Protein AF-A0A0C9RDJ0-F1 (afdb_monomer_lite)

Radius of gyration: 14.02 Å; chains: 1; bounding box: 37×26×34 Å

InterPro domains:
  IPR007150 HUS1/Mec3 [PF04005] (1-101)
  IPR007150 HUS1/Mec3 [PTHR12900] (1-101)
  IPR016580 HUS1 [PIRSF011312] (1-102)

Sequence (103 aa):
MKNLSPMLSLYASNDGMLILKIETESACVSTHFPGLYVYNEIEIEEERISVTVDVKKFIMFLAWESVHPETVKCSIRQDTLVYLHLNLNDNFKIHYFLPATVL

Secondary structure (DSSP, 8-state):
-TTT-SEEEEEE-TTS-EEEEEE-SS-EEEEEE--PPPSS----SSS-EEEEEEHHHHHHHHGGGGG--SEEEEEEETTTEEEEEEEEETTEEEEEEEEPPP-

Organism: NCBI:txid64838

Structure (mmCIF, N/CA/C/O backbone):
data_AF-A0A0C9RDJ0-F1
#
_entry.id   AF-A0A0C9RDJ0-F1
#
loop_
_atom_site.group_PDB
_atom_site.id
_atom_site.type_symbol
_atom_site.label_atom_id
_atom_site.label_alt_id
_atom_site.label_comp_id
_atom_site.label_asym_id
_atom_site.label_entity_id
_atom_site.label_seq_id
_atom_site.pdbx_PDB_ins_code
_atom_site.Cartn_x
_atom_site.Cartn_y
_atom_site.Cartn_z
_atom_site.occupancy
_atom_site.B_iso_or_equiv
_atom_site.auth_seq_id
_atom_site.auth_comp_id
_atom_site.auth_asym_id
_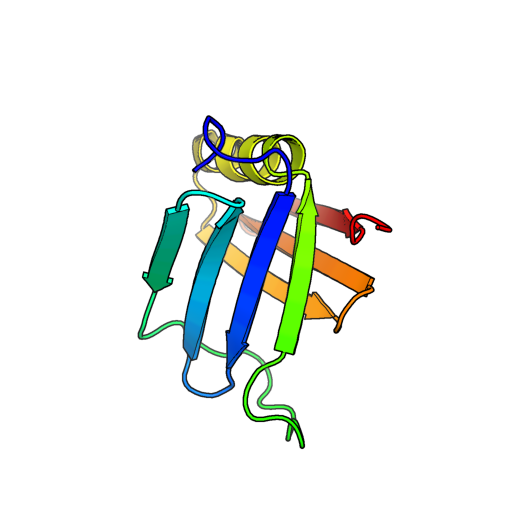atom_site.auth_atom_id
_atom_site.pdbx_PDB_model_num
ATOM 1 N N . MET A 1 1 ? -13.744 2.368 0.116 1.00 87.00 1 MET A N 1
ATOM 2 C CA . MET A 1 1 ? -12.850 2.421 1.293 1.00 87.00 1 MET A CA 1
ATOM 3 C C . MET A 1 1 ? -12.825 3.806 1.953 1.00 87.00 1 MET A C 1
ATOM 5 O O . MET A 1 1 ? -13.394 3.906 3.026 1.00 87.00 1 MET A O 1
ATOM 9 N N . LYS A 1 2 ? -12.318 4.892 1.338 1.00 92.94 2 LYS A N 1
ATOM 10 C CA . LYS A 1 2 ? -12.181 6.224 1.997 1.00 92.94 2 LYS A CA 1
ATOM 11 C C . LYS A 1 2 ? -13.422 6.822 2.684 1.00 92.94 2 LYS A C 1
ATOM 13 O O . LYS A 1 2 ? -13.283 7.643 3.577 1.00 92.94 2 LYS A O 1
ATOM 18 N N . ASN A 1 3 ? -14.621 6.458 2.226 1.00 93.94 3 ASN A N 1
ATOM 19 C CA . ASN A 1 3 ? -15.884 6.950 2.785 1.00 93.94 3 ASN A CA 1
ATOM 20 C C . ASN A 1 3 ? -16.308 6.188 4.055 1.00 93.94 3 ASN A C 1
ATOM 22 O O . ASN A 1 3 ? -17.281 6.582 4.682 1.00 93.94 3 ASN A O 1
ATOM 26 N N . LEU A 1 4 ? -15.627 5.086 4.392 1.00 94.62 4 LEU A N 1
ATOM 27 C CA . LEU A 1 4 ? -15.951 4.228 5.535 1.00 94.62 4 LEU A CA 1
ATOM 28 C C . LEU A 1 4 ? -15.070 4.533 6.750 1.00 94.62 4 LEU A C 1
ATOM 30 O O . LEU A 1 4 ? -15.570 4.568 7.863 1.00 94.62 4 LEU A O 1
ATOM 34 N N . SER A 1 5 ? -13.775 4.779 6.544 1.00 95.00 5 SER A N 1
ATOM 35 C CA . SER A 1 5 ? -12.835 5.120 7.617 1.00 95.00 5 SER A CA 1
ATOM 36 C C . SER A 1 5 ? -11.717 6.011 7.082 1.00 95.00 5 SER A C 1
ATOM 38 O O . SER A 1 5 ? -11.330 5.845 5.918 1.00 95.00 5 SER A O 1
ATOM 40 N N . PRO A 1 6 ? -11.172 6.931 7.902 1.00 95.31 6 PRO A N 1
ATOM 41 C CA . PRO A 1 6 ? -9.934 7.633 7.582 1.00 95.31 6 PRO A CA 1
ATOM 42 C C . PRO A 1 6 ? -8.693 6.733 7.697 1.00 95.31 6 PRO A C 1
ATOM 44 O O . PRO A 1 6 ? -7.640 7.118 7.196 1.00 95.31 6 PRO A O 1
ATOM 47 N N . MET A 1 7 ? -8.809 5.558 8.324 1.00 96.31 7 MET A N 1
ATOM 48 C CA . MET A 1 7 ? -7.704 4.626 8.546 1.00 96.31 7 MET A CA 1
ATOM 49 C C . MET A 1 7 ? -7.754 3.478 7.538 1.00 96.31 7 MET A C 1
ATOM 51 O O . MET A 1 7 ? -8.799 2.851 7.361 1.00 96.31 7 MET A O 1
ATOM 55 N N . LEU A 1 8 ? -6.622 3.206 6.891 1.00 97.50 8 LEU A N 1
ATOM 56 C CA . LEU A 1 8 ? -6.426 2.096 5.962 1.00 97.50 8 LEU A CA 1
ATOM 57 C C . LEU A 1 8 ? -5.303 1.198 6.477 1.00 97.50 8 LEU A C 1
ATOM 59 O O . LEU A 1 8 ? -4.171 1.657 6.602 1.00 97.50 8 LEU A O 1
ATOM 63 N N . SER A 1 9 ? -5.596 -0.076 6.714 1.00 97.38 9 SER A N 1
ATOM 64 C CA . SER A 1 9 ? -4.588 -1.080 7.053 1.00 97.38 9 SER A CA 1
ATOM 65 C C . SER A 1 9 ? -4.101 -1.774 5.784 1.00 97.38 9 SER A C 1
ATOM 67 O O . SER A 1 9 ? -4.902 -2.284 4.995 1.00 97.38 9 SER A O 1
ATOM 69 N N . LEU A 1 10 ? -2.788 -1.774 5.580 1.00 97.38 10 LEU A N 1
ATOM 70 C CA . LEU A 1 10 ? -2.111 -2.508 4.519 1.00 97.38 10 LEU A CA 1
ATOM 71 C C . LEU A 1 10 ? -1.462 -3.744 5.124 1.00 97.38 10 LEU A C 1
ATOM 73 O O . LEU A 1 10 ? -0.790 -3.627 6.145 1.00 97.38 10 LEU A O 1
ATOM 77 N N . TYR A 1 11 ? -1.623 -4.888 4.468 1.00 95.94 11 TYR A N 1
ATOM 78 C CA . TYR A 1 11 ? -0.947 -6.135 4.817 1.00 95.94 11 TYR A CA 1
ATOM 79 C C . TYR A 1 11 ? -0.181 -6.647 3.610 1.00 95.94 11 TYR A C 1
ATOM 81 O O . TYR A 1 11 ? -0.732 -6.629 2.511 1.00 95.94 11 TYR A O 1
ATOM 89 N N . ALA A 1 12 ? 1.035 -7.138 3.812 1.00 94.06 12 ALA A N 1
ATOM 90 C CA . ALA A 1 12 ? 1.811 -7.809 2.777 1.00 94.06 12 ALA A CA 1
ATOM 91 C C . ALA A 1 12 ? 2.386 -9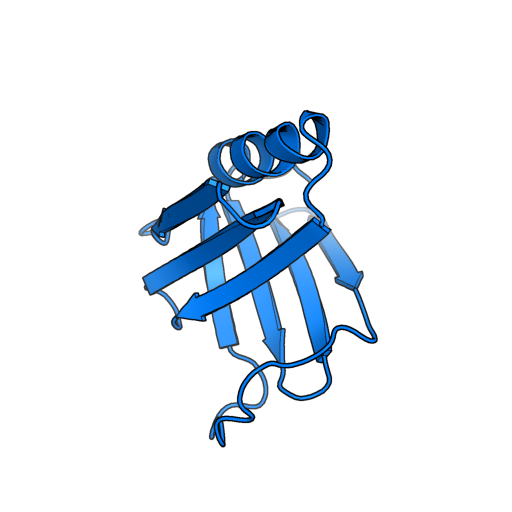.128 3.303 1.00 94.06 12 ALA A C 1
ATOM 93 O O . ALA A 1 12 ? 2.794 -9.202 4.464 1.00 94.06 12 ALA A O 1
ATOM 94 N N . SER A 1 13 ? 2.441 -10.143 2.445 1.00 90.69 13 SER A N 1
ATOM 95 C CA . SER A 1 13 ? 3.139 -11.409 2.705 1.00 90.69 13 SER A CA 1
ATOM 96 C C . SER A 1 13 ? 4.182 -11.714 1.632 1.00 90.69 13 SER A C 1
ATOM 98 O O . SER A 1 13 ? 4.196 -11.130 0.546 1.00 90.69 13 SER A O 1
ATOM 100 N N . ASN A 1 14 ? 5.079 -12.640 1.966 1.00 89.38 14 ASN A N 1
ATOM 101 C CA . ASN A 1 14 ? 6.151 -13.136 1.099 1.00 89.38 14 ASN A CA 1
ATOM 102 C C . ASN A 1 14 ? 5.648 -13.949 -0.112 1.00 89.38 14 ASN A C 1
ATOM 104 O O . ASN A 1 14 ? 6.395 -14.147 -1.061 1.00 89.38 14 ASN A O 1
ATOM 108 N N . ASP A 1 15 ? 4.383 -14.365 -0.115 1.00 89.75 15 ASP A N 1
ATOM 109 C CA . ASP A 1 15 ? 3.707 -15.037 -1.231 1.00 89.75 15 ASP A CA 1
ATOM 110 C C . ASP A 1 15 ? 3.173 -14.066 -2.307 1.00 89.75 15 ASP A C 1
ATOM 112 O O . ASP A 1 15 ? 2.510 -14.483 -3.258 1.00 89.75 15 ASP A O 1
ATOM 116 N N . GLY A 1 16 ? 3.436 -12.762 -2.166 1.00 91.94 16 GLY A N 1
ATOM 117 C CA . GLY A 1 16 ? 2.980 -11.751 -3.118 1.00 91.94 16 GLY A CA 1
ATOM 118 C C . GLY A 1 16 ? 1.527 -11.319 -2.929 1.00 91.94 16 GLY A C 1
ATOM 119 O O . GLY A 1 16 ? 0.955 -10.703 -3.833 1.00 91.94 16 GLY A O 1
ATOM 120 N N . MET A 1 17 ? 0.910 -11.613 -1.781 1.00 95.06 17 MET A N 1
ATOM 121 C CA . MET A 1 17 ? -0.385 -11.034 -1.421 1.00 95.06 17 MET A CA 1
ATOM 122 C C . MET A 1 17 ? -0.218 -9.643 -0.804 1.00 95.06 17 MET A C 1
ATOM 124 O O . MET A 1 17 ? 0.487 -9.469 0.189 1.00 95.06 17 MET A O 1
ATOM 128 N N . LEU A 1 18 ? -0.951 -8.663 -1.337 1.00 96.06 18 LEU A N 1
ATOM 129 C CA . LEU A 1 18 ? -1.195 -7.368 -0.696 1.00 96.06 18 LEU A CA 1
ATOM 130 C C . LEU A 1 18 ? -2.685 -7.242 -0.368 1.00 96.06 18 LEU A C 1
ATOM 132 O O . LEU A 1 18 ? -3.542 -7.468 -1.223 1.00 96.06 18 LEU A O 1
ATOM 136 N N . ILE A 1 19 ? -3.012 -6.847 0.857 1.00 97.50 19 ILE A N 1
ATOM 137 C CA . ILE A 1 19 ? -4.396 -6.651 1.297 1.00 97.50 19 ILE A CA 1
ATOM 138 C C . ILE A 1 19 ? -4.570 -5.214 1.768 1.00 97.50 19 ILE A C 1
ATOM 140 O O . ILE A 1 19 ? -3.807 -4.719 2.593 1.00 97.50 19 ILE A O 1
ATOM 144 N N . LEU A 1 20 ? -5.613 -4.563 1.262 1.00 97.81 20 LEU A N 1
ATOM 145 C CA . LEU A 1 20 ? -6.078 -3.261 1.725 1.00 97.81 20 LEU A CA 1
ATOM 146 C C . LEU A 1 20 ? -7.354 -3.472 2.536 1.00 97.81 20 LEU A C 1
ATOM 148 O O . LEU A 1 20 ? -8.345 -3.964 1.994 1.00 97.81 20 LEU A O 1
ATOM 152 N N . LYS A 1 21 ? -7.342 -3.117 3.820 1.00 98.00 21 LYS A N 1
ATOM 153 C CA . LYS A 1 21 ? -8.462 -3.341 4.739 1.00 98.00 21 LYS A CA 1
ATOM 154 C C . LYS A 1 21 ? -8.884 -2.045 5.418 1.00 98.00 21 LYS A C 1
ATOM 156 O O . LYS A 1 21 ? -8.055 -1.262 5.872 1.00 98.00 21 LYS A O 1
ATOM 161 N N . ILE A 1 22 ? -10.192 -1.855 5.522 1.00 97.31 22 ILE A N 1
ATOM 162 C CA . ILE A 1 22 ? -10.819 -0.869 6.395 1.00 97.31 22 ILE A CA 1
ATOM 163 C C . ILE A 1 22 ? -11.810 -1.587 7.297 1.00 97.31 22 ILE A C 1
ATOM 165 O O . ILE A 1 22 ? -12.609 -2.398 6.830 1.00 97.31 22 ILE A O 1
ATOM 169 N N . GLU A 1 23 ? -11.776 -1.238 8.575 1.00 94.88 23 GLU A N 1
ATOM 170 C CA . GLU A 1 23 ? -12.657 -1.779 9.597 1.00 94.88 23 GLU A CA 1
ATOM 171 C C . GLU A 1 23 ? -13.303 -0.633 10.379 1.00 94.88 23 GLU A C 1
ATOM 173 O O . GLU A 1 23 ? -12.652 0.359 10.716 1.00 94.88 23 GLU A O 1
ATOM 178 N N . THR A 1 24 ? -14.608 -0.752 10.597 1.00 94.25 24 THR A N 1
ATOM 179 C CA . THR A 1 24 ? -15.433 0.122 11.434 1.00 94.25 24 THR A CA 1
ATOM 180 C C . THR A 1 24 ? -16.259 -0.751 12.378 1.00 94.25 24 THR A C 1
ATOM 182 O O . THR A 1 24 ? -16.267 -1.974 12.252 1.00 94.25 24 THR A O 1
ATOM 185 N N . GLU A 1 25 ? -17.013 -0.141 13.293 1.00 94.44 25 GLU A N 1
ATOM 186 C CA . GLU A 1 25 ? -17.915 -0.879 14.192 1.00 94.44 25 GLU A CA 1
ATOM 187 C C . GLU A 1 25 ? -19.008 -1.669 13.452 1.00 94.44 25 GLU A C 1
ATOM 189 O O . GLU A 1 25 ? -19.512 -2.667 13.960 1.00 94.44 25 GLU A O 1
ATOM 194 N N . SER A 1 26 ? -19.397 -1.222 12.256 1.00 94.25 26 SER A N 1
ATOM 195 C CA . SER A 1 26 ? -20.540 -1.759 11.511 1.00 94.25 26 SER A CA 1
ATOM 196 C C . SER A 1 26 ? -20.158 -2.551 10.263 1.00 94.25 26 SER A C 1
ATOM 198 O O . SER A 1 26 ? -21.000 -3.273 9.727 1.00 94.25 26 SER A O 1
ATOM 200 N N . ALA A 1 27 ? -18.923 -2.424 9.770 1.00 94.94 27 ALA A N 1
ATOM 201 C CA . ALA A 1 27 ? -18.491 -3.093 8.551 1.00 94.94 27 ALA A CA 1
ATOM 202 C C . ALA A 1 27 ? -16.974 -3.312 8.500 1.00 94.94 27 ALA A C 1
ATOM 204 O O . ALA A 1 27 ? -16.177 -2.464 8.892 1.00 94.94 27 ALA A O 1
ATOM 205 N N . CYS A 1 28 ? -16.580 -4.422 7.880 1.00 96.62 28 CYS A N 1
ATOM 206 C CA . CYS A 1 28 ? -15.208 -4.681 7.468 1.00 96.62 28 CYS A CA 1
ATOM 207 C C . CYS A 1 28 ? -15.171 -4.862 5.948 1.00 96.62 28 CYS A C 1
ATOM 209 O O . CYS A 1 28 ? -15.874 -5.706 5.392 1.00 96.62 28 CYS A O 1
ATOM 211 N N . VAL A 1 29 ? -14.333 -4.077 5.272 1.00 97.81 29 VAL A N 1
ATOM 212 C CA . VAL A 1 29 ? -14.106 -4.169 3.827 1.00 97.81 29 VAL A CA 1
ATOM 213 C C . VAL A 1 29 ? -12.635 -4.459 3.591 1.00 97.81 29 VAL A C 1
ATOM 215 O O . VAL A 1 29 ? -11.776 -3.699 4.030 1.00 97.81 29 VAL A O 1
ATOM 218 N N . SER A 1 30 ? -12.344 -5.534 2.860 1.00 97.88 30 SER A N 1
ATOM 219 C CA . SER A 1 30 ? -10.986 -5.867 2.429 1.00 97.88 30 SER A CA 1
ATOM 220 C C . SER A 1 30 ? -10.930 -6.082 0.921 1.00 97.88 30 SER A C 1
ATOM 222 O O . SER A 1 30 ? -11.872 -6.592 0.319 1.00 97.88 30 SER A O 1
ATOM 224 N N . THR A 1 31 ? -9.839 -5.647 0.300 1.00 98.06 31 THR A N 1
ATOM 225 C CA . THR A 1 31 ? -9.518 -5.893 -1.110 1.00 98.06 31 THR A CA 1
ATOM 226 C C . THR A 1 31 ? -8.192 -6.634 -1.170 1.00 98.06 31 THR A C 1
ATOM 228 O O . THR A 1 31 ? -7.239 -6.229 -0.506 1.00 98.06 31 THR A O 1
ATOM 231 N N . HIS A 1 32 ? -8.147 -7.717 -1.942 1.00 97.62 32 HIS A N 1
ATOM 232 C CA . HIS A 1 32 ? -7.020 -8.645 -2.000 1.00 97.62 32 HIS A CA 1
ATOM 233 C C . HIS A 1 32 ? -6.372 -8.562 -3.380 1.00 97.62 32 HIS A C 1
ATOM 235 O O . HIS A 1 32 ? -7.061 -8.693 -4.391 1.00 97.62 32 HIS A O 1
ATOM 241 N N . PHE A 1 33 ? -5.060 -8.350 -3.407 1.00 97.06 33 PHE A N 1
ATOM 242 C CA . PHE A 1 33 ? -4.244 -8.251 -4.613 1.00 97.06 33 PHE A CA 1
ATOM 243 C C . PHE A 1 33 ? -3.215 -9.392 -4.603 1.00 97.06 33 PHE A C 1
ATOM 245 O O . PHE A 1 33 ? -2.174 -9.254 -3.959 1.00 97.06 33 PHE A O 1
ATOM 252 N N . PRO A 1 34 ? -3.525 -10.538 -5.238 1.00 95.94 34 PRO A N 1
ATOM 253 C CA . PRO A 1 34 ? -2.610 -11.670 -5.342 1.00 95.94 34 PRO A CA 1
ATOM 254 C C . PRO A 1 34 ? -1.578 -11.501 -6.461 1.00 95.94 34 PRO A C 1
ATOM 256 O O . PRO A 1 34 ? -1.788 -10.732 -7.401 1.00 95.94 34 PRO A O 1
ATOM 259 N N . GLY A 1 35 ? -0.510 -12.302 -6.407 1.00 94.50 35 GLY A N 1
ATOM 260 C CA . GLY A 1 35 ? 0.428 -12.477 -7.520 1.00 94.50 35 GLY A CA 1
ATOM 261 C C . GLY A 1 35 ? 1.376 -11.299 -7.752 1.00 94.50 35 GLY A C 1
ATOM 262 O O . GLY A 1 35 ? 1.853 -11.115 -8.872 1.00 94.50 35 GLY A O 1
ATOM 263 N N . LEU A 1 36 ? 1.638 -10.485 -6.725 1.00 94.50 36 LEU A N 1
ATOM 264 C CA . LEU A 1 36 ? 2.639 -9.425 -6.804 1.00 94.50 36 LEU A CA 1
ATOM 265 C C . LEU A 1 36 ? 4.051 -10.003 -6.691 1.00 94.50 36 LEU A C 1
ATOM 267 O O . LEU A 1 36 ? 4.305 -10.937 -5.937 1.00 94.50 36 LEU A O 1
ATOM 271 N N . TYR A 1 37 ? 4.992 -9.406 -7.417 1.00 93.31 37 TYR A N 1
ATOM 272 C CA . TYR A 1 37 ? 6.398 -9.778 -7.320 1.00 93.31 37 TYR A CA 1
ATOM 273 C C . TYR A 1 37 ? 7.010 -9.265 -6.008 1.00 93.31 37 TYR A C 1
ATOM 275 O O . TYR A 1 37 ? 6.969 -8.063 -5.727 1.00 93.31 37 TYR A O 1
ATOM 283 N N . VAL A 1 38 ? 7.622 -10.160 -5.232 1.00 90.88 38 VAL A N 1
ATOM 284 C CA . VAL A 1 38 ? 8.291 -9.823 -3.970 1.00 90.88 38 VAL A CA 1
ATOM 285 C C . VAL A 1 38 ? 9.773 -9.561 -4.229 1.00 90.88 38 VAL A C 1
ATOM 287 O O . VAL A 1 38 ? 10.512 -10.417 -4.709 1.00 90.88 38 VAL A O 1
ATOM 290 N N . TYR A 1 39 ? 10.220 -8.340 -3.929 1.00 84.44 39 TYR A N 1
ATOM 291 C CA . TYR A 1 39 ? 11.630 -7.966 -4.024 1.00 84.44 39 TYR A CA 1
ATOM 292 C C . TYR A 1 39 ? 12.348 -8.294 -2.724 1.00 84.44 39 TYR A C 1
ATOM 294 O O . TYR A 1 39 ? 11.939 -7.790 -1.684 1.00 84.44 39 TYR A O 1
ATOM 302 N N . ASN A 1 40 ? 13.469 -9.013 -2.828 1.00 70.31 40 ASN A N 1
ATOM 303 C CA . ASN A 1 40 ? 14.294 -9.447 -1.702 1.00 70.31 40 ASN A CA 1
ATOM 304 C C . ASN A 1 40 ? 13.453 -10.232 -0.690 1.00 70.31 40 ASN A C 1
ATOM 306 O O . ASN A 1 40 ? 12.912 -9.650 0.245 1.00 70.31 40 ASN A O 1
ATOM 310 N N . GLU A 1 41 ? 13.342 -11.546 -0.892 1.00 62.91 41 GLU A N 1
ATOM 311 C CA . GLU A 1 41 ? 12.749 -12.458 0.088 1.00 62.91 41 GLU A CA 1
ATOM 312 C C . GLU A 1 41 ? 13.527 -12.341 1.402 1.00 62.91 41 GLU A C 1
ATOM 314 O O . GLU A 1 41 ? 14.593 -12.924 1.587 1.00 62.91 41 GLU A O 1
ATOM 319 N N . ILE A 1 42 ? 13.028 -11.495 2.296 1.00 62.53 42 ILE A N 1
ATOM 320 C CA . ILE A 1 42 ? 13.445 -11.486 3.686 1.00 62.53 42 ILE A CA 1
ATOM 321 C C . ILE A 1 42 ? 12.673 -12.639 4.318 1.00 62.53 42 ILE A C 1
ATOM 323 O O . ILE A 1 42 ? 11.458 -12.732 4.139 1.00 62.53 42 ILE A O 1
ATOM 327 N N . GLU A 1 43 ? 13.362 -13.522 5.037 1.00 58.06 43 GLU A N 1
ATOM 328 C CA . GLU A 1 43 ? 12.698 -14.452 5.947 1.00 58.06 43 GLU A CA 1
ATOM 329 C C . GLU A 1 43 ? 11.992 -13.613 7.017 1.00 58.06 43 GLU A C 1
ATOM 331 O O . GLU A 1 43 ? 12.611 -13.103 7.950 1.00 58.06 43 GLU A O 1
ATOM 336 N N . ILE A 1 44 ? 10.699 -13.370 6.823 1.00 60.53 44 ILE A N 1
ATOM 337 C CA . ILE A 1 44 ? 9.850 -12.753 7.834 1.00 60.53 44 ILE A CA 1
ATOM 338 C C . ILE A 1 44 ? 9.409 -13.896 8.752 1.00 60.53 44 ILE A C 1
ATOM 340 O O . ILE A 1 44 ? 8.813 -14.862 8.281 1.00 60.53 44 ILE A O 1
ATOM 344 N N . GLU A 1 45 ? 9.720 -13.811 10.049 1.00 60.06 45 GLU A N 1
ATOM 345 C CA . GLU A 1 45 ? 9.222 -14.774 11.051 1.00 60.06 45 GLU A CA 1
ATOM 346 C C . GLU A 1 45 ? 7.683 -14.744 11.147 1.00 60.06 45 GLU A C 1
ATOM 348 O O . GLU A 1 45 ? 7.048 -15.746 11.469 1.00 60.06 45 GLU A O 1
ATOM 353 N N . GLU A 1 46 ? 7.084 -13.591 10.839 1.00 62.12 46 GLU A N 1
ATOM 354 C CA . GLU A 1 46 ? 5.643 -13.367 10.770 1.00 62.12 46 GLU A CA 1
ATOM 355 C C . GLU A 1 46 ? 5.085 -13.659 9.370 1.00 62.12 46 GLU A C 1
ATOM 357 O O . GLU A 1 46 ? 5.612 -13.213 8.353 1.00 62.12 46 GLU A O 1
ATOM 362 N N . GLU A 1 47 ? 3.947 -14.356 9.319 1.00 72.75 47 GLU A N 1
ATOM 363 C CA . GLU A 1 47 ? 3.280 -14.759 8.072 1.00 72.75 47 GLU A CA 1
ATOM 364 C C . GLU A 1 47 ? 2.843 -13.548 7.219 1.00 72.75 47 GLU A C 1
ATOM 366 O O . GLU A 1 47 ? 2.768 -13.637 5.993 1.00 72.75 47 GLU A O 1
ATOM 371 N N . ARG A 1 48 ? 2.583 -12.397 7.861 1.00 83.31 48 ARG A N 1
ATOM 372 C CA . ARG A 1 48 ? 2.223 -11.117 7.231 1.00 83.31 48 ARG A CA 1
ATOM 373 C C . ARG A 1 48 ? 2.708 -9.938 8.058 1.00 83.31 48 ARG A C 1
ATOM 375 O O . ARG A 1 48 ? 2.470 -9.900 9.259 1.00 83.31 48 ARG A O 1
ATOM 382 N N . ILE A 1 49 ? 3.235 -8.925 7.376 1.00 92.12 49 ILE A N 1
ATOM 383 C CA . ILE A 1 49 ? 3.498 -7.607 7.962 1.00 92.12 49 ILE A CA 1
ATOM 384 C C . ILE A 1 49 ? 2.347 -6.650 7.676 1.00 92.12 49 ILE A C 1
ATOM 386 O O . ILE A 1 49 ? 1.686 -6.749 6.637 1.00 92.12 49 ILE A O 1
ATOM 390 N N . SER A 1 50 ? 2.128 -5.690 8.569 1.00 95.19 50 SER A N 1
ATOM 391 C CA . SER A 1 50 ? 1.071 -4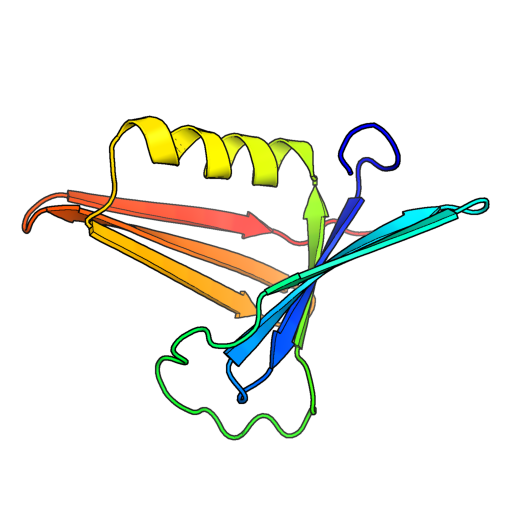.698 8.442 1.00 95.19 50 SER A CA 1
ATOM 392 C C . SER A 1 50 ? 1.458 -3.299 8.893 1.00 95.19 50 SER A C 1
ATOM 394 O O . SER A 1 50 ? 2.357 -3.095 9.706 1.00 95.19 50 SER A O 1
ATOM 396 N N . VAL A 1 51 ? 0.727 -2.318 8.373 1.00 96.75 51 VAL A N 1
ATOM 397 C CA . VAL A 1 51 ? 0.767 -0.937 8.854 1.00 96.75 51 VAL A CA 1
ATOM 398 C C . VAL A 1 51 ? -0.567 -0.253 8.579 1.00 96.75 51 VAL A C 1
ATOM 400 O O . VAL A 1 51 ? -1.174 -0.454 7.526 1.00 96.75 51 VAL A O 1
ATOM 403 N N . THR A 1 52 ? -1.024 0.575 9.516 1.00 97.50 52 THR A N 1
ATOM 404 C CA . THR A 1 52 ? -2.228 1.399 9.343 1.00 97.50 52 THR A CA 1
ATOM 405 C C . THR A 1 52 ? -1.840 2.842 9.061 1.00 97.50 52 THR A C 1
ATOM 407 O O . THR A 1 52 ? -0.985 3.403 9.742 1.00 97.50 52 THR A O 1
ATOM 410 N N . VAL A 1 53 ? -2.443 3.436 8.034 1.00 97.62 53 VAL A N 1
ATOM 411 C CA . VAL A 1 53 ? -2.110 4.773 7.529 1.00 97.62 53 VAL A CA 1
ATOM 412 C C . VAL A 1 53 ? -3.362 5.610 7.278 1.00 97.62 53 VAL A C 1
ATOM 414 O O . VAL A 1 53 ? -4.472 5.092 7.157 1.00 97.62 53 VAL A O 1
ATOM 417 N N . ASP A 1 54 ? -3.169 6.918 7.111 1.00 97.06 54 ASP A N 1
ATOM 418 C CA . ASP A 1 54 ? -4.227 7.823 6.666 1.00 97.06 54 ASP A CA 1
ATOM 419 C C . ASP A 1 54 ? -4.605 7.513 5.206 1.00 97.06 54 ASP A C 1
ATOM 421 O O . ASP A 1 54 ? -3.787 7.621 4.282 1.00 97.06 54 ASP A O 1
ATOM 425 N N . VAL A 1 55 ? -5.871 7.152 4.986 1.00 96.88 55 VAL A N 1
ATOM 426 C CA . VAL A 1 55 ? -6.397 6.750 3.675 1.00 96.88 55 VAL A CA 1
ATOM 427 C C . VAL A 1 55 ? -6.316 7.873 2.640 1.00 96.88 55 VAL A C 1
ATOM 429 O O . VAL A 1 55 ? -6.145 7.601 1.452 1.00 96.88 55 VAL A O 1
ATOM 432 N N . LYS A 1 56 ? -6.436 9.143 3.048 1.00 96.12 56 LYS A N 1
ATOM 433 C CA . LYS A 1 56 ? -6.381 10.282 2.121 1.00 96.12 56 LYS A CA 1
ATOM 434 C C . LYS A 1 56 ? -4.958 10.485 1.628 1.00 96.12 56 LYS A C 1
ATOM 436 O O . LYS A 1 56 ? -4.773 10.734 0.439 1.00 96.12 56 LYS A O 1
ATOM 441 N N . LYS A 1 57 ? -3.962 10.326 2.505 1.00 96.06 57 LYS A N 1
ATOM 442 C CA . LYS A 1 57 ? -2.547 10.356 2.105 1.00 96.06 57 LYS A CA 1
ATOM 443 C C . LYS A 1 57 ? -2.213 9.197 1.164 1.00 96.06 57 LYS A C 1
ATOM 445 O O . LYS A 1 57 ? -1.588 9.423 0.133 1.00 96.06 57 LYS A O 1
ATOM 450 N N . PHE A 1 58 ? -2.713 7.991 1.444 1.00 96.50 58 PHE A N 1
ATOM 451 C CA . PHE A 1 58 ? -2.545 6.859 0.526 1.00 96.50 58 PHE A CA 1
ATOM 452 C C . PHE A 1 58 ? -3.198 7.115 -0.845 1.00 96.50 58 PHE A C 1
ATOM 454 O O . PHE A 1 58 ? -2.592 6.871 -1.883 1.00 96.50 58 PHE A O 1
ATOM 461 N N . ILE A 1 59 ? -4.402 7.690 -0.883 1.00 95.62 59 ILE A N 1
ATOM 462 C CA . ILE A 1 59 ? -5.066 8.064 -2.145 1.00 95.62 59 ILE A CA 1
ATOM 463 C C . ILE A 1 59 ? -4.307 9.161 -2.894 1.00 95.62 59 ILE A C 1
ATOM 465 O O . ILE A 1 59 ? -4.246 9.129 -4.121 1.00 95.62 59 ILE A O 1
ATOM 469 N N . MET A 1 60 ? -3.714 10.118 -2.180 1.00 94.69 60 MET A N 1
ATOM 470 C CA . MET A 1 60 ? -2.861 11.136 -2.791 1.00 94.69 60 MET A CA 1
ATOM 471 C C . MET A 1 60 ? -1.644 10.505 -3.475 1.00 94.69 60 MET A C 1
ATOM 473 O O . MET A 1 60 ? -1.256 10.956 -4.547 1.00 94.69 60 MET A O 1
ATOM 477 N N . PHE A 1 61 ? -1.080 9.438 -2.903 1.00 94.44 61 PHE A N 1
ATOM 478 C CA . PHE A 1 61 ? -0.068 8.643 -3.590 1.00 94.44 61 PHE A CA 1
ATOM 479 C C . PHE A 1 61 ? -0.618 8.001 -4.879 1.00 94.44 61 PHE A C 1
ATOM 481 O O . PHE A 1 61 ? 0.007 8.126 -5.926 1.00 94.44 61 PHE A O 1
ATOM 488 N N . LEU A 1 62 ? -1.806 7.386 -4.842 1.00 93.38 62 LEU A N 1
ATOM 489 C CA . LEU A 1 62 ? -2.399 6.741 -6.027 1.00 93.38 62 LEU A CA 1
ATOM 490 C C . LEU A 1 62 ? -2.649 7.715 -7.193 1.00 93.38 62 LEU A C 1
ATOM 492 O O . LEU A 1 62 ? -2.670 7.297 -8.346 1.00 93.38 62 LEU A O 1
ATOM 496 N N . ALA A 1 63 ? -2.806 9.016 -6.926 1.00 93.38 63 ALA A N 1
ATOM 497 C CA . ALA A 1 63 ? -2.951 10.030 -7.974 1.00 93.38 63 ALA A CA 1
ATOM 498 C C . ALA A 1 63 ? -1.706 10.157 -8.882 1.00 93.38 63 ALA A C 1
ATOM 500 O O . ALA A 1 63 ? -1.821 10.624 -10.020 1.00 93.38 63 ALA A O 1
ATOM 501 N N . TRP A 1 64 ? -0.534 9.702 -8.419 1.00 91.81 64 TRP A N 1
ATOM 502 C CA . TRP A 1 64 ? 0.694 9.654 -9.218 1.00 91.81 64 TRP A CA 1
ATOM 503 C C . TRP A 1 64 ? 0.663 8.593 -10.324 1.00 91.81 64 TRP A C 1
ATOM 505 O O . TRP A 1 64 ? 1.541 8.587 -11.174 1.00 91.81 64 TRP A O 1
ATOM 515 N N . GLU A 1 65 ? -0.374 7.761 -10.410 1.00 90.62 65 GLU A N 1
ATOM 516 C CA . GLU A 1 65 ? -0.583 6.914 -11.590 1.00 90.62 65 GLU A CA 1
ATOM 517 C C . GLU A 1 65 ? -0.761 7.739 -12.882 1.00 90.62 65 GLU A C 1
ATOM 519 O O . GLU A 1 65 ? -0.445 7.277 -13.974 1.00 90.62 65 GLU A O 1
ATOM 524 N N . SER A 1 66 ? -1.198 9.000 -12.771 1.00 91.38 66 SER A N 1
ATOM 525 C CA . SER A 1 66 ? -1.361 9.915 -13.915 1.00 91.38 66 SER A CA 1
ATOM 526 C C . SER A 1 66 ? -0.068 10.229 -14.672 1.00 91.38 66 SER A C 1
ATOM 528 O O . SER A 1 66 ? -0.132 10.670 -15.818 1.00 91.38 66 SER A O 1
ATOM 530 N N . VAL A 1 67 ? 1.097 10.005 -14.054 1.00 90.94 67 VAL A N 1
ATOM 531 C CA . VAL A 1 67 ? 2.405 10.153 -14.711 1.00 90.94 67 VAL A CA 1
ATOM 532 C C . VAL A 1 67 ? 2.934 8.835 -15.290 1.00 90.94 67 VAL A C 1
ATOM 534 O O . VAL A 1 67 ? 4.071 8.806 -15.746 1.00 90.94 67 VAL A O 1
ATOM 537 N N . HIS A 1 68 ? 2.117 7.774 -15.294 1.00 91.25 68 HIS A N 1
ATOM 538 C CA . HIS A 1 68 ? 2.395 6.468 -15.904 1.00 91.25 68 HIS A CA 1
ATOM 539 C C . HIS A 1 68 ? 3.767 5.882 -15.525 1.00 91.25 68 HIS A C 1
ATOM 541 O O . HIS A 1 68 ? 4.646 5.760 -16.380 1.00 91.25 68 HIS A O 1
ATOM 547 N N . PRO A 1 69 ? 3.978 5.527 -14.243 1.00 94.19 69 PRO A N 1
ATOM 548 C CA . PRO A 1 69 ? 5.229 4.918 -13.807 1.00 94.19 69 PRO A CA 1
ATOM 549 C C . PRO A 1 69 ? 5.495 3.580 -14.506 1.00 94.19 69 PRO A C 1
ATOM 551 O O . PRO A 1 69 ? 4.602 2.750 -14.644 1.00 94.19 69 PRO A O 1
ATOM 554 N N . GLU A 1 70 ? 6.753 3.327 -14.867 1.00 94.44 70 GLU A N 1
ATOM 555 C CA . GLU A 1 70 ? 7.195 2.030 -15.399 1.00 94.44 70 GLU A CA 1
ATOM 556 C C . GLU A 1 70 ? 7.110 0.938 -14.333 1.00 94.44 70 GLU A C 1
ATOM 558 O O . GLU A 1 70 ? 6.753 -0.206 -14.610 1.00 94.44 70 GLU A O 1
ATOM 563 N N . THR A 1 71 ? 7.447 1.289 -13.089 1.00 93.62 71 THR A N 1
ATOM 564 C CA . THR A 1 71 ? 7.354 0.368 -11.956 1.00 93.62 71 THR A CA 1
ATOM 565 C C . THR A 1 71 ? 6.954 1.108 -10.694 1.00 93.62 71 THR A C 1
ATOM 567 O O . THR A 1 71 ? 7.466 2.199 -10.423 1.00 93.62 71 THR A O 1
ATOM 570 N N . VAL A 1 72 ? 6.148 0.449 -9.868 1.00 94.50 72 VAL A N 1
ATOM 571 C CA . VAL A 1 72 ? 5.811 0.885 -8.514 1.00 94.50 72 VAL A CA 1
ATOM 572 C C . VAL A 1 72 ? 6.221 -0.210 -7.539 1.00 94.50 72 VAL A C 1
ATOM 574 O O . VAL A 1 72 ? 5.896 -1.379 -7.736 1.00 94.50 72 VAL A O 1
ATOM 577 N N . LYS A 1 73 ? 6.940 0.160 -6.481 1.00 94.06 73 LYS A N 1
ATOM 578 C CA . LYS A 1 73 ? 7.303 -0.743 -5.384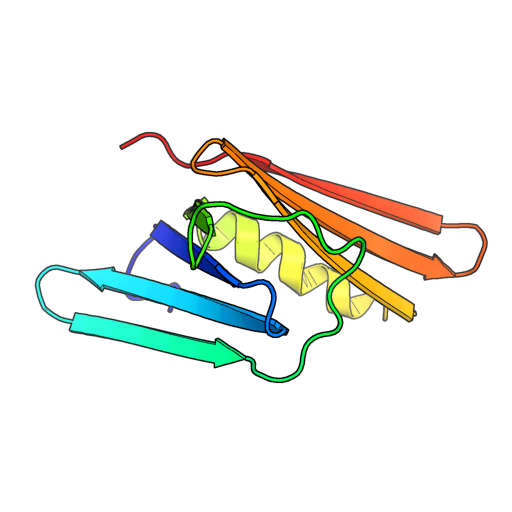 1.00 94.06 73 LYS A CA 1
ATOM 579 C C . LYS A 1 73 ? 6.670 -0.258 -4.092 1.00 94.06 73 LYS A C 1
ATOM 581 O O . LYS A 1 73 ? 6.693 0.936 -3.804 1.00 94.06 73 LYS A O 1
ATOM 586 N N . CYS A 1 74 ? 6.141 -1.200 -3.323 1.00 94.38 74 CYS A N 1
ATOM 587 C CA . CYS A 1 74 ? 5.600 -0.979 -1.992 1.00 94.38 74 CYS A CA 1
ATOM 588 C C . CYS A 1 74 ? 6.451 -1.753 -0.991 1.00 94.38 74 CYS A C 1
ATOM 590 O O . CYS A 1 74 ? 6.680 -2.949 -1.157 1.00 94.38 74 CYS A O 1
ATOM 592 N N . SER A 1 75 ? 6.931 -1.066 0.033 1.00 93.19 75 SER A N 1
ATOM 593 C CA . SER A 1 75 ? 7.666 -1.660 1.140 1.00 93.19 75 SER A CA 1
ATOM 594 C C . SER A 1 75 ? 6.978 -1.264 2.432 1.00 93.19 75 SER A C 1
ATOM 596 O O . SER A 1 75 ? 6.804 -0.080 2.716 1.00 93.19 75 SER A O 1
ATOM 598 N N . ILE A 1 76 ? 6.584 -2.255 3.219 1.00 93.38 76 ILE A N 1
ATOM 599 C CA . ILE A 1 76 ? 5.968 -2.040 4.524 1.00 93.38 76 ILE A CA 1
ATOM 600 C C . ILE A 1 76 ? 7.034 -2.278 5.585 1.00 93.38 76 ILE A C 1
ATOM 602 O O . ILE A 1 76 ? 7.771 -3.259 5.531 1.00 93.38 76 ILE A O 1
ATOM 606 N N . ARG A 1 77 ? 7.118 -1.368 6.554 1.00 91.56 77 ARG A N 1
ATOM 607 C CA . ARG A 1 77 ? 7.837 -1.601 7.803 1.00 91.56 77 ARG A CA 1
ATOM 608 C C . ARG A 1 77 ? 6.804 -1.703 8.912 1.00 91.56 77 ARG A C 1
ATOM 610 O O . ARG A 1 77 ? 6.092 -0.721 9.138 1.00 91.56 77 ARG A O 1
ATOM 617 N N . GLN A 1 78 ? 6.756 -2.870 9.560 1.00 92.19 78 GLN A N 1
ATOM 618 C CA . GLN A 1 78 ? 5.769 -3.233 10.580 1.00 92.19 78 GLN A CA 1
ATOM 619 C C . GLN A 1 78 ? 5.466 -2.060 11.514 1.00 92.19 78 GLN A C 1
ATOM 621 O O . GLN A 1 78 ? 6.386 -1.479 12.100 1.00 92.19 78 GLN A O 1
ATOM 626 N N . ASP A 1 79 ? 4.188 -1.676 11.562 1.00 92.69 79 ASP A N 1
ATOM 627 C CA . ASP A 1 79 ? 3.624 -0.62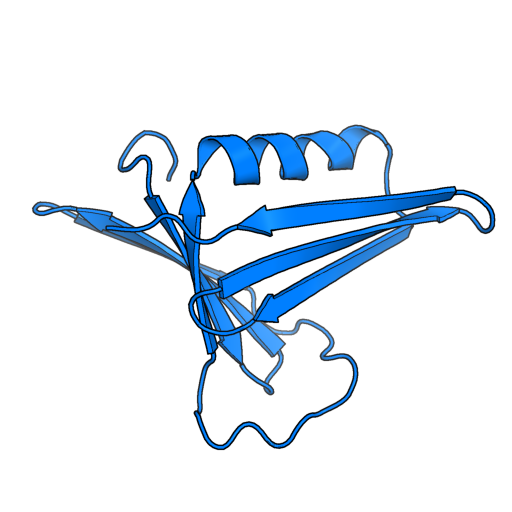8 12.425 1.00 92.69 79 ASP A CA 1
ATOM 628 C C . ASP A 1 79 ? 4.360 0.727 12.407 1.00 92.69 79 ASP A C 1
ATOM 630 O O . ASP A 1 79 ? 4.178 1.564 13.287 1.00 92.69 79 ASP A O 1
ATOM 634 N N . THR A 1 80 ? 5.186 0.976 11.386 1.00 95.19 80 THR A N 1
ATOM 635 C CA . THR A 1 80 ? 6.060 2.154 11.325 1.00 95.19 80 THR A CA 1
ATOM 636 C C . THR A 1 80 ? 5.728 3.039 10.133 1.00 95.19 80 THR A C 1
ATOM 638 O O . THR A 1 80 ? 5.446 4.226 10.300 1.00 95.19 80 THR A O 1
ATOM 641 N N . LEU A 1 81 ? 5.808 2.499 8.912 1.00 95.94 81 LEU A N 1
ATOM 642 C CA . LEU A 1 81 ? 5.552 3.256 7.685 1.00 95.94 81 LEU A CA 1
ATOM 643 C C . LEU A 1 81 ? 5.313 2.348 6.477 1.00 95.94 81 LEU A C 1
ATOM 645 O O . LEU A 1 81 ? 5.776 1.207 6.434 1.00 95.94 81 LEU A O 1
ATOM 649 N N . VAL A 1 82 ? 4.670 2.913 5.457 1.00 96.56 82 VAL A N 1
ATOM 650 C CA . VAL A 1 82 ? 4.741 2.437 4.072 1.00 96.56 82 VAL A CA 1
ATOM 651 C C . VAL A 1 82 ? 5.732 3.318 3.316 1.00 96.56 82 VAL A C 1
ATOM 653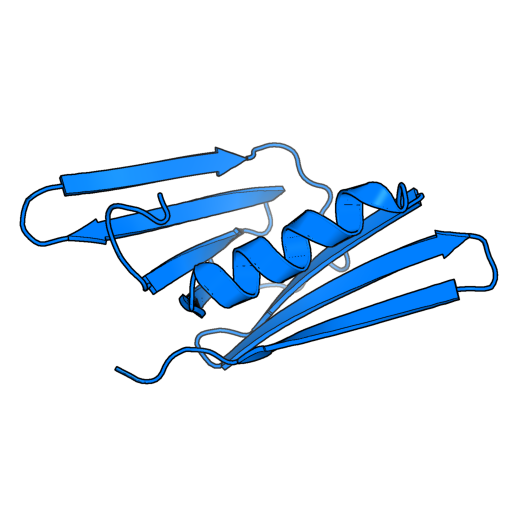 O O . VAL A 1 82 ? 5.621 4.545 3.318 1.00 96.56 82 VAL A O 1
ATOM 656 N N . TYR A 1 83 ? 6.691 2.698 2.645 1.00 96.06 83 TYR A N 1
ATOM 657 C CA . TYR A 1 83 ? 7.576 3.340 1.687 1.00 96.06 83 TYR A CA 1
ATOM 658 C C . TYR A 1 83 ? 7.169 2.918 0.278 1.00 96.06 83 TYR A C 1
ATOM 660 O O . TYR A 1 83 ? 7.122 1.731 -0.043 1.00 96.06 83 TYR A O 1
ATOM 668 N N . LEU A 1 84 ? 6.856 3.900 -0.559 1.00 95.38 84 LEU A N 1
ATOM 669 C CA . LEU A 1 84 ? 6.448 3.695 -1.937 1.00 95.38 84 LEU A CA 1
ATOM 670 C C . LEU A 1 84 ? 7.450 4.363 -2.867 1.00 95.38 84 LEU A C 1
ATOM 672 O O . LEU A 1 84 ? 7.895 5.490 -2.638 1.00 95.38 84 LEU A O 1
ATOM 676 N N . HIS A 1 85 ? 7.802 3.646 -3.921 1.00 92.81 85 HIS A N 1
ATOM 677 C CA . HIS A 1 85 ? 8.839 4.043 -4.857 1.00 92.81 85 HIS A CA 1
ATOM 678 C C . HIS A 1 85 ? 8.330 3.885 -6.285 1.00 92.81 85 HIS A C 1
ATOM 680 O O . HIS A 1 85 ? 7.987 2.772 -6.689 1.00 92.81 85 HIS A O 1
ATOM 686 N N . LEU A 1 86 ? 8.295 4.987 -7.036 1.00 94.81 86 LEU A N 1
ATOM 687 C CA . LEU A 1 86 ? 7.916 4.997 -8.449 1.00 94.81 86 LEU A CA 1
ATOM 688 C C . LEU A 1 86 ? 9.138 5.292 -9.314 1.00 94.81 86 LEU A C 1
ATOM 690 O O . LEU A 1 86 ? 9.874 6.239 -9.031 1.00 94.81 86 LEU A O 1
ATOM 694 N N . ASN A 1 87 ? 9.292 4.535 -10.396 1.00 93.69 87 ASN A N 1
ATOM 695 C CA . ASN A 1 87 ? 10.204 4.858 -11.491 1.00 93.69 87 ASN A CA 1
ATOM 696 C C . ASN A 1 87 ? 9.379 5.390 -12.669 1.00 93.69 87 ASN A C 1
ATOM 698 O O . ASN A 1 87 ? 8.443 4.713 -13.091 1.00 93.69 87 ASN A O 1
ATOM 702 N N . LEU A 1 88 ? 9.703 6.579 -13.180 1.00 89.62 88 LEU A N 1
ATOM 703 C CA . LEU A 1 88 ? 8.980 7.227 -14.290 1.00 89.62 88 LEU A CA 1
ATOM 704 C C . LEU A 1 88 ? 9.720 7.125 -15.638 1.00 89.62 88 LEU A C 1
ATOM 706 O O . LEU A 1 88 ? 9.158 7.474 -16.670 1.00 89.62 88 LEU A O 1
ATOM 710 N N . ASN A 1 89 ? 10.994 6.724 -15.595 1.00 83.44 89 ASN A N 1
ATOM 711 C CA . ASN A 1 89 ? 11.929 6.390 -16.679 1.00 83.44 89 ASN A CA 1
ATOM 712 C C . ASN A 1 89 ? 13.327 6.219 -16.038 1.00 83.44 89 ASN A C 1
ATOM 714 O O . ASN A 1 89 ? 13.463 6.293 -14.811 1.00 83.44 89 ASN A O 1
ATOM 718 N N . ASP A 1 90 ? 14.382 6.093 -16.847 1.00 77.75 90 ASP A N 1
ATOM 719 C CA . ASP A 1 90 ? 15.770 5.930 -16.378 1.00 77.75 90 ASP A CA 1
ATOM 720 C C . ASP A 1 90 ? 16.290 7.057 -15.461 1.00 77.75 90 ASP A C 1
ATOM 722 O O . ASP A 1 90 ? 17.247 6.852 -14.712 1.00 77.75 90 ASP A O 1
ATOM 726 N N . ASN A 1 91 ? 15.669 8.242 -15.480 1.00 83.56 91 ASN A N 1
ATOM 727 C CA . ASN A 1 91 ? 16.217 9.440 -14.838 1.00 83.56 91 ASN A CA 1
ATOM 728 C C . ASN A 1 91 ? 15.387 9.966 -13.663 1.00 83.56 91 ASN A C 1
ATOM 730 O O . ASN A 1 91 ? 15.902 10.754 -12.867 1.00 83.56 91 ASN A O 1
ATOM 734 N N . PHE A 1 92 ? 14.123 9.554 -13.529 1.00 90.06 92 PHE A N 1
ATOM 735 C CA . PHE A 1 92 ? 13.223 10.099 -12.514 1.00 90.06 92 PHE A CA 1
ATOM 736 C C . PHE A 1 92 ? 12.661 9.025 -11.593 1.00 90.06 92 PHE A C 1
ATOM 738 O O . PHE A 1 92 ? 12.022 8.060 -12.019 1.00 90.06 92 PHE A O 1
ATOM 745 N N . LYS A 1 93 ? 12.862 9.262 -10.296 1.00 92.00 93 LYS A N 1
ATOM 746 C CA . LYS A 1 93 ? 12.353 8.431 -9.209 1.00 92.00 93 LYS A CA 1
ATOM 747 C C . LYS A 1 93 ? 11.601 9.295 -8.216 1.00 92.00 93 LYS A C 1
ATOM 749 O O . LYS A 1 93 ? 12.055 10.386 -7.870 1.00 92.00 93 LYS A O 1
ATOM 754 N N . ILE A 1 94 ? 10.471 8.793 -7.742 1.00 92.69 94 ILE A N 1
ATOM 755 C CA . ILE A 1 94 ? 9.694 9.428 -6.680 1.00 92.69 94 ILE A CA 1
ATOM 756 C C . ILE A 1 94 ? 9.722 8.518 -5.460 1.00 92.69 94 ILE A C 1
ATOM 758 O O . ILE A 1 94 ? 9.399 7.333 -5.542 1.00 92.69 94 ILE A O 1
ATOM 762 N N . HIS A 1 95 ? 10.084 9.107 -4.325 1.00 94.06 95 HIS A N 1
ATOM 763 C CA . HIS A 1 95 ? 10.096 8.458 -3.022 1.00 94.06 95 HIS A CA 1
ATOM 764 C C . HIS A 1 95 ? 8.966 9.034 -2.173 1.00 94.06 95 HIS A C 1
ATOM 766 O O . HIS A 1 95 ? 8.943 10.233 -1.895 1.00 94.06 95 HIS A O 1
ATOM 772 N N . TYR A 1 96 ? 8.032 8.183 -1.760 1.00 95.50 96 TYR A N 1
ATOM 773 C CA . TYR A 1 96 ? 6.880 8.575 -0.963 1.00 95.50 96 TYR A CA 1
ATOM 774 C C . TYR A 1 96 ? 6.878 7.801 0.355 1.00 95.50 96 TYR A C 1
ATOM 776 O O . TYR A 1 96 ? 6.771 6.576 0.373 1.00 95.50 96 TYR A O 1
ATOM 784 N N . PHE A 1 97 ? 7.005 8.522 1.467 1.00 96.50 97 PHE A N 1
ATOM 785 C CA . PHE A 1 97 ? 7.005 7.949 2.811 1.00 96.50 97 PHE A CA 1
ATOM 786 C C . PHE A 1 97 ? 5.681 8.269 3.493 1.00 96.50 97 PHE A C 1
ATOM 788 O O . PHE A 1 97 ? 5.339 9.436 3.693 1.00 96.50 97 PHE A O 1
ATOM 795 N N . LEU A 1 98 ? 4.947 7.226 3.863 1.00 96.88 98 LEU A N 1
ATOM 796 C CA . LEU A 1 98 ? 3.674 7.332 4.551 1.00 96.88 98 LEU A CA 1
ATOM 797 C C . LEU A 1 98 ? 3.812 6.756 5.964 1.00 96.88 98 LEU A C 1
ATOM 799 O O . LEU A 1 98 ? 3.815 5.535 6.114 1.00 96.88 98 LEU A O 1
ATOM 803 N N . PRO A 1 99 ? 3.959 7.603 6.997 1.00 96.81 99 PRO A N 1
ATOM 804 C CA . PRO A 1 99 ? 4.082 7.120 8.365 1.00 96.81 99 PRO A CA 1
ATOM 805 C C . PRO A 1 99 ? 2.790 6.443 8.821 1.00 96.81 99 PRO A C 1
ATOM 807 O O . PRO A 1 99 ? 1.694 6.819 8.386 1.00 96.81 99 PRO A O 1
ATOM 810 N N . ALA A 1 100 ? 2.938 5.480 9.727 1.00 97.25 100 ALA A N 1
ATOM 811 C CA . ALA A 1 100 ? 1.817 4.884 10.426 1.00 97.25 100 ALA A CA 1
ATOM 812 C C . ALA A 1 100 ? 1.009 5.964 11.159 1.00 97.25 100 ALA A C 1
ATOM 814 O O . ALA A 1 100 ? 1.558 6.934 11.695 1.00 97.25 100 ALA A O 1
ATOM 815 N N . THR A 1 101 ? -0.308 5.808 11.179 1.00 92.62 101 THR A N 1
ATOM 816 C CA . THR A 1 101 ? -1.168 6.597 12.059 1.00 92.62 101 THR A CA 1
ATOM 817 C C . THR A 1 101 ? -1.060 6.034 13.467 1.00 92.62 101 THR A C 1
ATOM 819 O O . THR A 1 101 ? -1.333 4.855 13.674 1.00 92.62 101 THR A O 1
ATOM 822 N N . VAL A 1 102 ? -0.669 6.875 14.422 1.00 70.12 102 VAL A N 1
ATOM 823 C CA . VAL A 1 102 ? -0.717 6.534 15.847 1.00 70.12 102 VAL A CA 1
ATOM 824 C C . VAL A 1 102 ? -2.187 6.550 16.273 1.00 70.12 102 VAL A C 1
ATOM 826 O O . VAL A 1 102 ? -2.873 7.542 16.012 1.00 70.12 102 VAL A O 1
ATOM 829 N N . LEU A 1 103 ? -2.665 5.442 16.843 1.00 57.22 103 LEU A N 1
ATOM 830 C CA . LEU A 1 103 ? -3.974 5.354 17.500 1.00 57.22 103 LEU A CA 1
ATOM 831 C C . LEU A 1 103 ? -3.931 6.026 18.874 1.00 57.22 103 LEU A C 1
ATOM 833 O O . LEU A 1 103 ? -2.907 5.855 19.574 1.00 57.22 103 LEU A O 1
#

Foldseek 3Di:
DVVQDQKWKWKDFPQAKIKIWDDDPVDIDIDIDGDHDDDPPDPDPDRMAMAMFGVVLVVVVVVCCVLVFPDKDWDDDHHFWIWIWTHSDPPDIDIDITTGDDD

pLDDT: mean 90.96, std 9.72, range [57.22, 98.06]